Protein AF-A0A3D5SR08-F1 (afdb_monomer)

Mean predicted aligned error: 5.59 Å

Radius of gyration: 15.1 Å; Cα contacts (8 Å, |Δi|>4): 151; chains: 1; bounding box: 31×35×45 Å

Secondary structure (DSSP, 8-state):
------EEEEEESS--EEEE-TTS-EEEEEEEEEEEEE-STT--EEEEEEEEEEEETHHHHHHHHH--TT-EEEEE-

Nearest PDB structures (foldseek):
  3afp-assembly1_B-2  TM=9.102E-01  e=1.167E-06  Mycobacterium leprae TN
  2pnh-assembly1_A  TM=8.246E-01  e=6.857E-05  Escherichia coli K-12
  1txy-assembly1_A  TM=8.195E-01  e=8.088E-05  Escherichia coli
  4apv-assembly1_A-2  TM=8.151E-01  e=1.189E-04  Klebsiella pneumoniae
  2pnh-assembly1_B  TM=7.274E-01  e=4.928E-05  Escherichia coli K-12

Foldseek 3Di:
DDDDKDKDKAFWQFQWDWDADPVRKIKTKTKGWDWDFDDDDPPTDTDTDIDIDMDIHPVRVVSNVPDGGGDIDIDMD

Sequence (77 aa):
MSFAKVTVVGNLGADPELRYMPNGNPVTSFSICANERRGSGEDRTEKQLWFKANVFGNSAEAVATHLKKGDPVYLEG

Structure (mmCIF, N/CA/C/O backbone):
data_AF-A0A3D5SR08-F1
#
_entry.id   AF-A0A3D5SR08-F1
#
loop_
_atom_site.group_PDB
_atom_site.id
_atom_site.type_symbol
_atom_site.label_atom_id
_atom_site.label_alt_id
_atom_site.label_comp_id
_atom_site.label_asym_id
_atom_site.label_entity_id
_atom_site.label_seq_id
_atom_site.pdbx_PDB_ins_code
_atom_site.Cartn_x
_atom_site.Cartn_y
_atom_site.Cartn_z
_atom_site.occupancy
_atom_site.B_iso_or_equiv
_atom_site.auth_seq_id
_atom_site.auth_comp_id
_atom_site.auth_asym_id
_atom_site.auth_atom_id
_atom_site.pdbx_PDB_model_num
ATOM 1 N N . MET A 1 1 ? -6.064 26.112 -9.616 1.00 63.00 1 MET A N 1
ATOM 2 C CA . MET A 1 1 ? -5.951 24.864 -8.831 1.00 63.00 1 MET A CA 1
ATOM 3 C C . MET A 1 1 ? -5.133 23.887 -9.647 1.00 63.00 1 MET A C 1
ATOM 5 O O . MET A 1 1 ? -5.447 23.701 -10.815 1.00 63.00 1 MET A O 1
ATOM 9 N N . SER A 1 2 ? -4.062 23.348 -9.080 1.00 78.06 2 SER A N 1
ATOM 10 C CA . SER A 1 2 ? -3.247 22.301 -9.698 1.00 78.06 2 SER A CA 1
ATOM 11 C C . SER A 1 2 ? -3.811 20.934 -9.318 1.00 78.06 2 SER A C 1
ATOM 13 O O . SER A 1 2 ? -4.181 20.711 -8.168 1.00 78.06 2 SER A O 1
ATOM 15 N N . PHE A 1 3 ? -3.899 20.039 -10.296 1.00 87.81 3 PHE A N 1
ATOM 16 C CA . PHE A 1 3 ? -4.362 18.667 -10.127 1.00 87.81 3 PHE A CA 1
ATOM 17 C C . PHE A 1 3 ? -3.197 17.729 -10.428 1.00 87.81 3 PHE A C 1
ATOM 19 O O . PHE A 1 3 ? -2.544 17.874 -11.461 1.00 87.81 3 PHE A O 1
ATOM 26 N N . ALA A 1 4 ? -2.939 16.788 -9.527 1.00 89.56 4 ALA A N 1
ATOM 27 C CA . ALA A 1 4 ? -1.977 15.720 -9.727 1.00 89.56 4 ALA A CA 1
ATOM 28 C C . ALA A 1 4 ? -2.685 14.403 -9.433 1.00 89.56 4 ALA A C 1
ATOM 30 O O . ALA A 1 4 ? -3.341 14.283 -8.403 1.00 89.56 4 ALA A O 1
ATOM 31 N N . LYS A 1 5 ? -2.559 13.455 -10.359 1.00 91.94 5 LYS A N 1
ATOM 32 C CA . LYS A 1 5 ? -3.032 12.088 -10.192 1.00 91.94 5 LYS A CA 1
ATOM 33 C C . LYS A 1 5 ? -1.923 11.142 -10.607 1.00 91.94 5 LYS A C 1
ATOM 35 O O . LYS A 1 5 ? -1.341 11.316 -11.679 1.00 91.94 5 LYS A O 1
ATOM 40 N N . VAL A 1 6 ? -1.634 10.167 -9.765 1.00 91.31 6 VAL A N 1
ATOM 41 C CA . VAL A 1 6 ? -0.601 9.163 -9.975 1.00 91.31 6 VAL A CA 1
ATOM 42 C C . VAL A 1 6 ? -1.259 7.795 -9.958 1.00 91.31 6 VAL A C 1
ATOM 44 O O . VAL A 1 6 ? -1.951 7.431 -9.012 1.00 91.31 6 VAL A O 1
ATOM 47 N N . THR A 1 7 ? -1.012 7.027 -11.013 1.00 92.19 7 THR A N 1
ATOM 48 C CA . THR A 1 7 ? -1.436 5.632 -11.110 1.00 92.19 7 THR A CA 1
ATOM 49 C C . THR A 1 7 ? -0.199 4.746 -11.085 1.00 92.19 7 THR A C 1
ATOM 51 O O . THR A 1 7 ? 0.732 4.956 -11.865 1.00 92.19 7 THR A O 1
ATOM 54 N N . VAL A 1 8 ? -0.183 3.756 -10.196 1.00 91.31 8 VAL A N 1
ATOM 55 C CA . VAL A 1 8 ? 0.914 2.795 -10.044 1.00 91.31 8 VAL A CA 1
ATOM 56 C C . VAL A 1 8 ? 0.351 1.384 -10.115 1.00 91.31 8 VAL A C 1
ATOM 58 O O . VAL A 1 8 ? -0.616 1.055 -9.432 1.00 91.31 8 VAL A O 1
ATOM 61 N N . VAL A 1 9 ? 0.987 0.539 -10.922 1.00 91.75 9 VAL A N 1
ATOM 62 C CA . VAL A 1 9 ? 0.693 -0.894 -11.002 1.00 91.75 9 VAL A CA 1
ATOM 63 C C . VAL A 1 9 ? 1.979 -1.652 -10.735 1.00 91.75 9 VAL A C 1
ATOM 65 O O . VAL A 1 9 ? 3.009 -1.369 -11.346 1.00 91.75 9 VAL A O 1
ATOM 68 N N . GLY A 1 10 ? 1.931 -2.597 -9.807 1.00 92.50 10 GLY A N 1
ATOM 69 C CA . GLY A 1 10 ? 3.107 -3.358 -9.411 1.00 92.50 10 GLY A CA 1
ATOM 70 C C . GLY A 1 10 ? 2.775 -4.401 -8.362 1.00 92.50 10 GLY A C 1
ATOM 71 O O . GLY A 1 10 ? 1.624 -4.808 -8.227 1.00 92.50 10 GLY A O 1
ATOM 72 N N . ASN A 1 11 ? 3.781 -4.817 -7.604 1.00 94.06 11 ASN A N 1
ATOM 73 C CA . ASN A 1 11 ? 3.638 -5.817 -6.553 1.00 94.06 11 ASN A CA 1
ATOM 74 C C . ASN A 1 11 ? 4.072 -5.246 -5.207 1.00 94.06 11 ASN A C 1
ATOM 76 O O . ASN A 1 11 ? 4.985 -4.422 -5.133 1.00 94.06 11 ASN A O 1
ATOM 80 N N . LEU A 1 12 ? 3.456 -5.721 -4.129 1.00 93.69 12 LEU A N 1
ATOM 81 C CA . LEU A 1 12 ? 3.876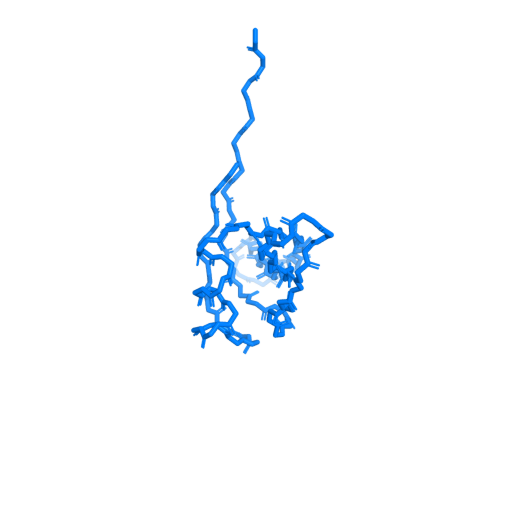 -5.392 -2.770 1.00 93.69 12 LEU A CA 1
ATOM 82 C C . LEU A 1 12 ? 5.290 -5.911 -2.497 1.00 93.69 12 LEU A C 1
ATOM 84 O O . LEU A 1 12 ? 5.556 -7.110 -2.552 1.00 93.69 12 LEU A O 1
ATOM 88 N N . GLY A 1 13 ? 6.211 -5.005 -2.181 1.00 92.00 13 GLY A N 1
ATOM 89 C CA . GLY A 1 13 ? 7.590 -5.361 -1.848 1.00 92.00 13 GLY A CA 1
ATOM 90 C C . GLY A 1 13 ? 7.765 -5.877 -0.417 1.00 92.00 13 GLY A C 1
ATOM 91 O O . GLY A 1 13 ? 8.723 -6.595 -0.127 1.00 92.00 13 GLY A O 1
ATOM 92 N N . ALA A 1 14 ? 6.824 -5.540 0.462 1.00 91.31 14 ALA A N 1
ATOM 93 C CA . ALA A 1 14 ? 6.752 -5.979 1.848 1.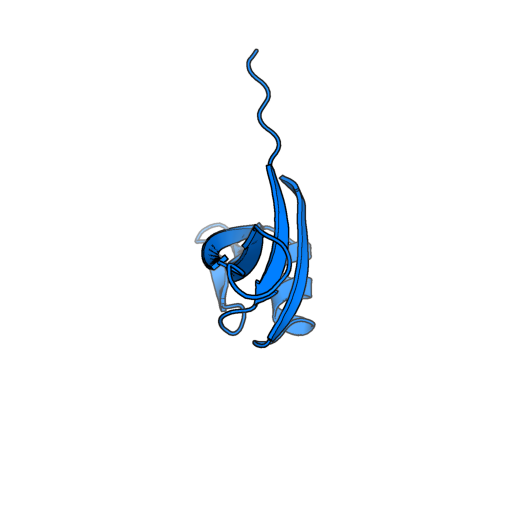00 91.31 14 ALA A CA 1
ATOM 94 C C . ALA A 1 14 ? 5.284 -6.124 2.266 1.00 91.31 14 ALA A C 1
ATOM 96 O O . ALA A 1 14 ? 4.399 -5.594 1.590 1.00 91.31 14 ALA A O 1
ATOM 97 N N . ASP A 1 15 ? 5.045 -6.837 3.363 1.00 92.19 15 ASP A N 1
ATOM 98 C CA . ASP A 1 15 ? 3.713 -6.949 3.947 1.00 92.19 15 ASP A CA 1
ATOM 99 C C . ASP A 1 15 ? 3.202 -5.567 4.397 1.00 92.19 15 ASP A C 1
ATOM 101 O O . ASP A 1 15 ? 3.993 -4.749 4.883 1.00 92.19 15 ASP A O 1
ATOM 105 N N . PRO A 1 16 ? 1.907 -5.270 4.199 1.00 93.06 16 PRO A N 1
ATOM 106 C CA . PRO A 1 16 ? 1.322 -4.004 4.616 1.00 93.06 16 PRO A CA 1
ATOM 107 C C . PRO A 1 16 ? 1.346 -3.846 6.141 1.00 93.06 16 PRO A C 1
ATOM 109 O O . PRO A 1 16 ? 0.919 -4.731 6.880 1.00 93.06 16 PRO A O 1
ATOM 112 N N . GLU A 1 17 ? 1.809 -2.691 6.619 1.00 93.19 17 GLU A N 1
ATOM 113 C CA . GLU A 1 17 ? 1.860 -2.378 8.049 1.00 93.19 17 GLU A CA 1
ATOM 114 C C . GLU A 1 17 ? 0.651 -1.524 8.444 1.00 93.19 17 GLU A C 1
ATOM 116 O O . GLU A 1 17 ? 0.568 -0.347 8.075 1.00 93.19 17 GLU A O 1
ATOM 121 N N . LEU A 1 18 ? -0.284 -2.113 9.199 1.00 93.25 18 LEU A N 1
ATOM 122 C CA . LEU A 1 18 ? -1.418 -1.403 9.790 1.00 93.25 18 LEU A CA 1
ATOM 123 C C . LEU A 1 18 ? -0.992 -0.698 11.078 1.00 93.25 18 LEU A C 1
ATOM 125 O O . LEU A 1 18 ? -0.495 -1.316 12.020 1.00 93.25 18 LEU A O 1
ATOM 129 N N . ARG A 1 19 ? -1.269 0.598 11.150 1.00 92.31 19 ARG A N 1
ATOM 130 C CA . ARG A 1 19 ? -1.058 1.435 12.324 1.00 92.31 19 ARG A CA 1
ATOM 131 C C . ARG A 1 19 ? -2.307 2.264 12.596 1.00 92.31 19 ARG A C 1
ATOM 133 O O . ARG A 1 19 ? -3.021 2.649 11.679 1.00 92.31 19 ARG A O 1
ATOM 140 N N . TYR A 1 20 ? -2.547 2.582 13.860 1.00 92.00 20 TYR A N 1
ATOM 141 C CA . TYR A 1 20 ? -3.599 3.513 14.258 1.00 92.00 20 TYR A CA 1
ATOM 142 C C . TYR A 1 20 ? -2.983 4.862 14.609 1.00 92.00 20 TYR A C 1
ATOM 144 O O . TYR A 1 20 ? -1.975 4.949 15.316 1.00 92.00 20 TYR A O 1
AT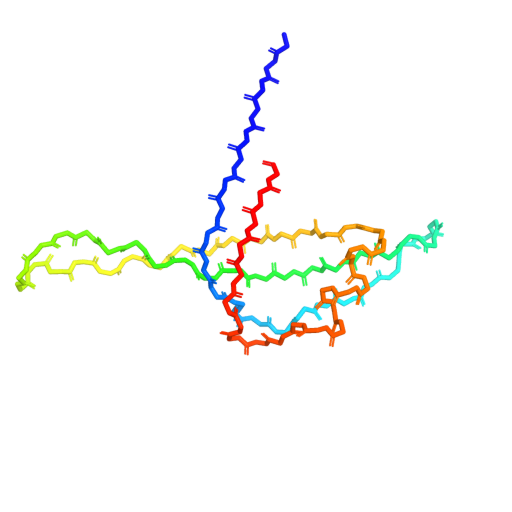OM 152 N N . MET A 1 21 ? -3.570 5.925 14.075 1.00 89.88 21 MET A N 1
ATOM 153 C CA . MET A 1 21 ? -3.195 7.293 14.405 1.00 89.88 21 MET A CA 1
ATOM 154 C C . MET A 1 21 ? -3.711 7.689 15.798 1.00 89.88 21 MET A C 1
ATOM 156 O O . MET A 1 21 ? -4.649 7.071 16.299 1.00 89.88 21 MET A O 1
ATOM 160 N N . PRO A 1 22 ? -3.170 8.757 16.419 1.00 88.44 22 PRO A N 1
ATOM 161 C CA . PRO A 1 22 ? -3.639 9.233 17.727 1.00 88.44 22 PRO A CA 1
ATOM 162 C C . PRO A 1 22 ? -5.127 9.610 17.767 1.00 88.44 22 PRO A C 1
ATOM 164 O O . PRO A 1 22 ? -5.743 9.593 18.824 1.00 88.44 22 PRO A O 1
ATOM 167 N N . ASN A 1 23 ? -5.706 9.948 16.614 1.00 88.44 23 ASN A N 1
ATOM 168 C CA . ASN A 1 23 ? -7.130 10.245 16.445 1.00 88.44 23 ASN A CA 1
ATOM 169 C C . ASN A 1 23 ? -8.001 8.987 16.236 1.00 88.44 23 ASN A C 1
ATOM 171 O O . ASN A 1 23 ? -9.192 9.123 15.983 1.00 88.44 23 ASN A O 1
ATOM 175 N N . GLY A 1 24 ? -7.421 7.784 16.305 1.00 86.50 24 GLY A N 1
ATOM 176 C CA . GLY A 1 24 ? -8.116 6.508 16.120 1.00 86.50 24 GLY A CA 1
ATOM 177 C C . GLY A 1 24 ? -8.256 6.049 14.667 1.00 86.50 24 GLY A C 1
ATOM 178 O O . GLY A 1 24 ? -8.720 4.935 14.441 1.00 86.50 24 GLY A O 1
ATOM 179 N N . ASN A 1 25 ? -7.832 6.843 13.676 1.00 91.12 25 ASN A N 1
ATOM 180 C CA . ASN A 1 25 ? -7.966 6.441 12.276 1.00 91.12 25 ASN A CA 1
ATOM 181 C C . ASN A 1 25 ? -6.926 5.374 11.890 1.00 91.12 25 ASN A C 1
ATOM 183 O O . ASN A 1 25 ? -5.729 5.574 12.140 1.00 91.12 25 ASN A O 1
ATOM 187 N N . PRO A 1 26 ? -7.346 4.277 11.232 1.00 93.19 26 PRO A N 1
ATOM 188 C CA . PRO A 1 26 ? -6.424 3.288 10.698 1.00 93.19 26 PRO A CA 1
ATOM 189 C C . PRO A 1 26 ? -5.675 3.848 9.484 1.00 93.19 26 PRO A C 1
ATOM 191 O O . PRO A 1 26 ? -6.240 4.533 8.623 1.00 93.19 26 PRO A O 1
ATOM 194 N N . VAL A 1 27 ? -4.386 3.533 9.416 1.00 94.31 27 VAL A N 1
ATOM 195 C CA . VAL A 1 27 ? -3.501 3.815 8.290 1.00 94.31 27 VAL A CA 1
ATOM 196 C C . VAL A 1 27 ? -2.684 2.578 7.973 1.00 94.31 27 VAL A C 1
ATOM 198 O O . VAL A 1 27 ? -2.142 1.938 8.866 1.00 94.31 27 VAL A O 1
ATOM 201 N N . THR A 1 28 ? -2.589 2.230 6.698 1.00 94.94 28 THR A N 1
ATOM 202 C CA . THR A 1 28 ? -1.775 1.107 6.241 1.00 94.94 28 THR A CA 1
ATOM 203 C C . THR A 1 28 ? -0.702 1.609 5.305 1.00 94.94 28 THR A C 1
ATOM 205 O O . THR A 1 28 ? -1.005 2.249 4.297 1.00 94.94 28 THR A O 1
ATOM 208 N N . SER A 1 29 ? 0.547 1.333 5.665 1.00 93.62 29 SER A N 1
ATOM 209 C CA . SER A 1 29 ? 1.727 1.760 4.913 1.00 93.62 29 SER A CA 1
ATOM 210 C C . SER A 1 29 ? 2.321 0.565 4.185 1.00 93.62 29 SER A C 1
ATOM 212 O O . SER A 1 29 ? 2.490 -0.502 4.774 1.00 93.62 29 SER A O 1
ATOM 214 N N . PHE A 1 30 ? 2.663 0.731 2.911 1.00 94.06 30 PHE A N 1
ATOM 215 C CA . PHE A 1 30 ? 3.294 -0.331 2.133 1.00 94.06 30 PHE A CA 1
ATOM 216 C C . PHE A 1 30 ? 4.182 0.211 1.016 1.00 94.06 30 PHE A C 1
ATOM 218 O O . PHE A 1 30 ? 4.119 1.383 0.636 1.00 94.06 30 PHE A O 1
ATOM 225 N N . SER A 1 31 ? 5.052 -0.665 0.511 1.00 94.06 31 SER A N 1
ATOM 226 C CA . SER A 1 31 ? 5.951 -0.370 -0.606 1.00 94.06 31 SER A CA 1
ATOM 227 C C . SER A 1 31 ? 5.562 -1.192 -1.826 1.00 94.06 31 SER A C 1
ATOM 229 O O . SER A 1 31 ? 5.269 -2.379 -1.705 1.00 94.06 31 SER A O 1
ATOM 231 N N . ILE A 1 32 ? 5.590 -0.567 -2.996 1.00 93.88 32 ILE A N 1
ATOM 232 C CA . ILE A 1 32 ? 5.201 -1.153 -4.275 1.00 93.88 32 ILE A CA 1
ATOM 233 C C . ILE A 1 32 ? 6.434 -1.157 -5.166 1.00 93.88 32 ILE A C 1
ATOM 235 O O . ILE A 1 32 ? 7.060 -0.114 -5.363 1.00 93.88 32 ILE A O 1
ATOM 239 N N . CYS A 1 33 ? 6.768 -2.320 -5.704 1.00 93.12 33 CYS A N 1
ATOM 240 C CA . CYS A 1 33 ? 7.764 -2.461 -6.748 1.00 93.12 33 CYS A CA 1
ATOM 241 C C . CYS A 1 33 ? 7.046 -2.496 -8.099 1.00 93.12 33 CYS A C 1
ATOM 243 O O . CYS A 1 33 ? 6.240 -3.393 -8.360 1.00 93.12 33 CYS A O 1
ATOM 245 N N . ALA A 1 34 ? 7.323 -1.505 -8.941 1.00 90.25 34 ALA A N 1
ATOM 246 C CA . ALA A 1 34 ? 6.879 -1.458 -10.324 1.00 90.25 34 ALA A CA 1
ATOM 247 C C . ALA A 1 34 ? 8.099 -1.606 -11.234 1.00 90.25 34 ALA A C 1
ATOM 249 O O . ALA A 1 34 ? 9.072 -0.859 -11.124 1.00 90.25 34 ALA A O 1
ATOM 250 N N . ASN A 1 35 ? 8.045 -2.573 -12.144 1.00 86.38 35 ASN A N 1
ATOM 251 C CA . ASN A 1 35 ? 9.132 -2.826 -13.079 1.00 86.38 35 ASN A CA 1
ATOM 252 C C . ASN A 1 35 ? 8.834 -2.107 -14.390 1.00 86.38 35 ASN A C 1
ATOM 254 O O . ASN A 1 35 ? 7.907 -2.474 -15.112 1.00 86.38 35 ASN A O 1
ATOM 258 N N . GLU A 1 36 ? 9.632 -1.095 -14.716 1.00 78.38 36 GLU A N 1
ATOM 259 C CA . GLU A 1 36 ? 9.619 -0.506 -16.047 1.00 78.38 36 GLU A CA 1
ATOM 260 C C . GLU A 1 36 ? 10.521 -1.349 -16.951 1.00 78.38 36 GLU A C 1
ATOM 262 O O . GLU A 1 36 ? 11.733 -1.449 -16.738 1.00 78.38 36 GLU A O 1
ATOM 267 N N . ARG A 1 37 ? 9.918 -1.970 -17.967 1.00 73.44 37 ARG A N 1
ATOM 268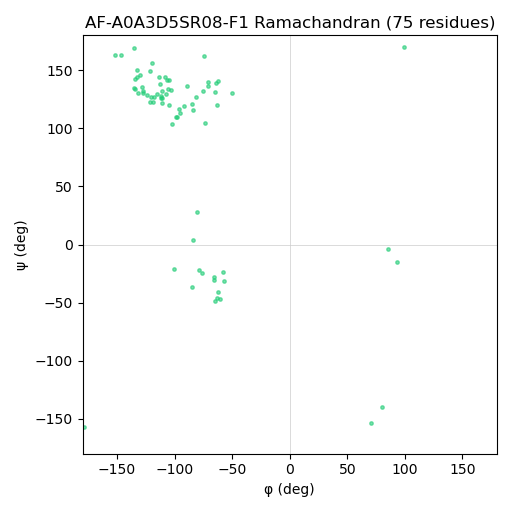 C CA . ARG A 1 37 ? 10.638 -2.744 -18.976 1.00 73.44 37 ARG A CA 1
ATOM 269 C C . ARG A 1 37 ? 10.741 -1.908 -20.243 1.00 73.44 37 ARG A C 1
ATOM 271 O O . ARG A 1 37 ? 9.755 -1.762 -20.963 1.00 73.44 37 ARG A O 1
ATOM 278 N N . ARG A 1 38 ? 11.922 -1.344 -20.506 1.00 69.69 38 ARG A N 1
ATOM 279 C CA . ARG A 1 38 ? 12.209 -0.613 -21.750 1.00 69.69 38 ARG A CA 1
ATOM 280 C C . ARG A 1 38 ? 13.087 -1.449 -22.675 1.00 69.69 38 ARG A C 1
ATOM 282 O O . ARG A 1 38 ? 14.010 -2.120 -22.222 1.00 69.69 38 ARG A O 1
ATOM 289 N N . GLY A 1 39 ? 12.803 -1.361 -23.974 1.00 70.06 39 GLY A N 1
ATOM 290 C CA . GLY A 1 39 ? 13.544 -2.051 -25.032 1.00 70.06 39 GLY A CA 1
ATOM 291 C C . GLY A 1 39 ? 12.873 -3.336 -25.529 1.00 70.06 39 GLY A C 1
ATOM 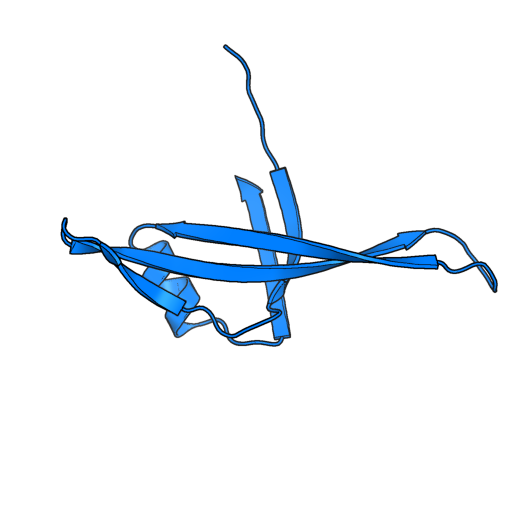292 O O . GLY A 1 39 ? 11.899 -3.825 -24.951 1.00 70.06 39 GLY A O 1
ATOM 293 N N . SER A 1 40 ? 13.404 -3.870 -26.627 1.00 71.31 40 SER A N 1
ATOM 294 C CA . SER A 1 40 ? 13.014 -5.139 -27.251 1.00 71.31 40 SER A CA 1
ATOM 295 C C . SER A 1 40 ? 14.286 -5.931 -27.567 1.00 71.31 40 SER A C 1
ATOM 297 O O . SER A 1 40 ? 15.291 -5.324 -27.922 1.00 71.31 40 SER A O 1
ATOM 299 N N . GLY A 1 41 ? 14.261 -7.260 -27.446 1.00 71.88 41 GLY A N 1
ATOM 300 C CA . GLY A 1 41 ? 15.437 -8.105 -27.705 1.00 71.88 41 GLY A CA 1
ATOM 301 C C . GLY A 1 41 ? 16.446 -8.156 -26.547 1.00 71.88 41 GLY A C 1
ATOM 302 O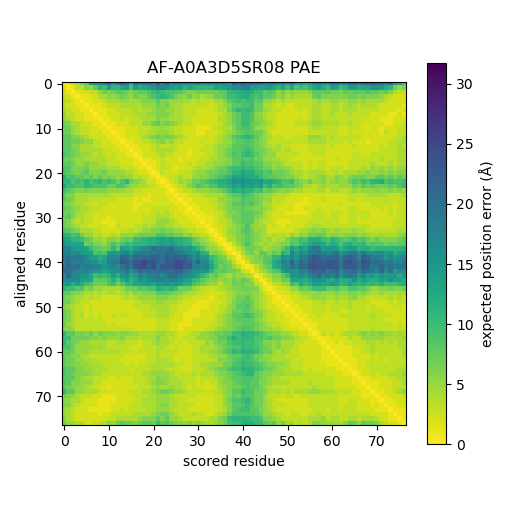 O . GLY A 1 41 ? 16.041 -8.261 -25.390 1.00 71.88 41 GLY A O 1
ATOM 303 N N . GLU A 1 42 ? 17.742 -8.138 -26.874 1.00 67.00 42 GLU A N 1
ATOM 304 C CA . GLU A 1 42 ? 18.873 -8.302 -25.939 1.00 67.00 42 GLU A CA 1
ATOM 305 C C . GLU A 1 42 ? 19.159 -7.035 -25.104 1.00 67.00 42 GLU A C 1
ATOM 307 O O . GLU A 1 42 ? 19.589 -7.134 -23.960 1.00 67.00 42 GLU A O 1
ATOM 312 N N . ASP A 1 43 ? 18.774 -5.849 -25.592 1.00 64.94 43 ASP A N 1
ATOM 313 C CA . ASP A 1 43 ? 18.903 -4.553 -24.896 1.00 64.94 43 ASP A CA 1
ATOM 314 C C . ASP A 1 43 ? 17.796 -4.287 -23.856 1.00 64.94 43 ASP A C 1
ATOM 316 O O . ASP A 1 43 ? 17.397 -3.146 -23.586 1.00 64.94 43 ASP A O 1
ATOM 320 N N . ARG A 1 44 ? 17.227 -5.350 -23.282 1.00 70.38 44 ARG A N 1
ATOM 321 C CA . ARG A 1 44 ? 16.095 -5.238 -22.364 1.00 70.38 44 ARG A CA 1
ATOM 322 C C . ARG A 1 44 ? 16.571 -4.690 -21.026 1.00 70.38 44 ARG A C 1
ATOM 324 O O . ARG A 1 44 ? 17.157 -5.400 -20.217 1.00 70.38 44 ARG A O 1
ATOM 331 N N . THR A 1 45 ? 16.278 -3.419 -20.780 1.00 68.62 45 THR A N 1
ATOM 332 C CA . THR A 1 45 ? 16.615 -2.772 -19.515 1.00 68.62 45 THR A CA 1
ATOM 333 C C . THR A 1 45 ? 15.438 -2.905 -18.559 1.00 68.62 45 THR A C 1
ATOM 335 O O . THR A 1 45 ? 14.334 -2.426 -18.835 1.00 68.62 45 THR A O 1
ATOM 338 N N . GLU A 1 46 ? 15.675 -3.565 -17.428 1.00 77.88 46 GLU A N 1
ATOM 339 C CA . GLU A 1 46 ? 14.716 -3.677 -16.332 1.00 77.88 46 GLU A CA 1
ATOM 340 C C . GLU A 1 46 ? 15.059 -2.644 -15.264 1.00 77.88 46 GLU A C 1
ATOM 342 O O . GLU A 1 46 ? 16.075 -2.744 -14.575 1.00 77.88 46 GLU A O 1
ATOM 347 N N . LYS A 1 47 ? 14.207 -1.626 -15.132 1.00 82.19 47 LYS A N 1
ATOM 348 C CA . LYS A 1 47 ? 14.339 -0.620 -14.082 1.00 82.19 47 LYS A CA 1
ATOM 349 C C . LYS A 1 47 ? 13.291 -0.878 -13.012 1.00 82.19 47 LYS A C 1
ATOM 351 O O . LYS A 1 47 ? 12.093 -0.832 -13.280 1.00 82.19 47 LYS A O 1
ATOM 356 N N . GLN A 1 48 ? 13.754 -1.124 -11.792 1.00 87.94 48 GLN A N 1
ATOM 357 C CA . GLN A 1 48 ? 12.886 -1.270 -10.628 1.00 87.94 48 GLN A CA 1
ATOM 358 C C . GLN A 1 48 ? 12.580 0.112 -10.051 1.00 87.94 48 GLN A C 1
ATOM 360 O O . GLN A 1 48 ? 13.489 0.857 -9.676 1.00 87.94 48 GLN A O 1
ATOM 365 N N . LEU A 1 49 ? 11.300 0.460 -9.993 1.00 90.56 49 LEU A N 1
ATOM 366 C CA . LEU A 1 49 ? 10.794 1.669 -9.362 1.00 90.56 49 LEU A CA 1
ATOM 367 C C . LEU A 1 49 ? 10.099 1.282 -8.063 1.00 90.56 49 LEU A C 1
ATOM 369 O O . LEU A 1 49 ? 9.244 0.400 -8.040 1.00 90.56 49 LEU A O 1
ATOM 373 N N . TRP A 1 50 ? 10.465 1.965 -6.985 1.00 92.06 50 TRP A N 1
ATOM 374 C CA . TRP A 1 50 ? 9.910 1.725 -5.663 1.00 92.06 50 TRP A CA 1
ATOM 375 C C . TRP A 1 50 ? 9.055 2.910 -5.247 1.00 92.06 50 TRP A C 1
ATOM 377 O O . TRP A 1 50 ? 9.539 4.038 -5.163 1.00 92.06 50 TRP A O 1
ATOM 387 N N . PHE A 1 51 ? 7.788 2.639 -4.962 1.00 92.06 51 PHE A N 1
ATOM 388 C CA . PHE A 1 51 ? 6.829 3.622 -4.478 1.00 92.06 51 PHE A CA 1
ATOM 389 C C . PHE A 1 51 ? 6.433 3.279 -3.049 1.00 92.06 51 PHE A C 1
ATOM 391 O O . PHE A 1 51 ? 6.308 2.107 -2.703 1.00 92.06 51 PHE A O 1
ATOM 398 N N . LYS A 1 52 ? 6.218 4.295 -2.215 1.00 92.69 52 LYS A N 1
ATOM 399 C CA . LYS A 1 52 ? 5.606 4.133 -0.894 1.00 92.69 52 LYS A CA 1
ATOM 400 C C . LYS A 1 52 ? 4.234 4.781 -0.912 1.00 92.69 52 LYS A C 1
ATOM 402 O O . LYS A 1 52 ? 4.112 5.920 -1.358 1.00 92.69 52 LYS A O 1
ATOM 407 N N . ALA A 1 53 ? 3.235 4.060 -0.423 1.00 91.69 53 ALA A N 1
ATOM 408 C CA . ALA A 1 53 ? 1.864 4.534 -0.349 1.00 91.69 53 ALA A CA 1
ATOM 409 C C . ALA A 1 53 ? 1.299 4.323 1.057 1.00 91.69 53 ALA A C 1
ATOM 411 O O . ALA A 1 53 ? 1.627 3.343 1.729 1.00 91.69 53 ALA A O 1
ATOM 412 N N . ASN A 1 54 ? 0.440 5.256 1.468 1.00 92.94 54 ASN A N 1
ATOM 413 C CA . ASN A 1 54 ? -0.302 5.199 2.719 1.00 92.94 54 ASN A CA 1
ATOM 414 C C . ASN A 1 54 ? -1.792 5.243 2.391 1.00 92.94 54 ASN A C 1
ATOM 416 O O . ASN A 1 54 ? -2.256 6.186 1.748 1.00 92.94 54 ASN A O 1
ATOM 420 N N . VAL A 1 55 ? -2.533 4.236 2.837 1.00 92.62 55 VAL A N 1
ATOM 421 C CA . VAL A 1 55 ? -3.991 4.155 2.690 1.00 92.62 55 VAL A CA 1
ATOM 422 C C . VAL A 1 55 ? -4.629 4.417 4.047 1.00 92.62 55 VAL A C 1
ATOM 424 O O . VAL A 1 55 ? -4.107 3.979 5.067 1.00 92.62 55 VAL A O 1
ATOM 427 N N . PHE A 1 56 ? -5.746 5.140 4.066 1.00 92.06 56 PHE A N 1
ATOM 428 C CA . PHE A 1 56 ? -6.404 5.623 5.281 1.00 92.06 56 PHE A CA 1
ATOM 429 C C . PHE A 1 56 ? -7.834 5.074 5.389 1.00 92.06 56 PHE A C 1
ATOM 431 O O . PHE A 1 56 ? -8.464 4.765 4.374 1.00 92.06 56 PHE A O 1
ATOM 438 N N . GLY A 1 57 ? -8.365 5.008 6.613 1.00 89.69 57 GLY A N 1
ATOM 439 C CA . GLY A 1 57 ? -9.762 4.644 6.881 1.00 89.69 57 GLY A CA 1
ATOM 440 C C . GLY A 1 57 ? -10.060 3.165 6.618 1.00 89.69 57 GLY A C 1
ATOM 441 O O . GLY A 1 57 ? -9.161 2.333 6.669 1.00 89.69 57 GLY A O 1
ATOM 442 N N . ASN A 1 58 ? -11.311 2.832 6.297 1.00 88.56 58 ASN A N 1
ATOM 443 C CA . ASN A 1 58 ? -11.744 1.436 6.112 1.00 88.56 58 ASN A CA 1
ATOM 444 C C . ASN A 1 58 ? -10.927 0.685 5.042 1.00 88.56 58 ASN A C 1
ATOM 446 O O . ASN A 1 58 ? -10.701 -0.518 5.152 1.00 88.56 58 ASN A O 1
ATOM 450 N N . SER A 1 59 ? -10.442 1.394 4.014 1.00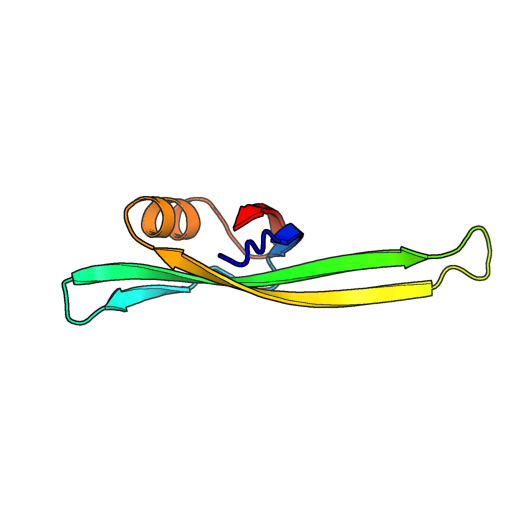 88.25 59 SER A N 1
ATOM 451 C CA . SER A 1 59 ? -9.578 0.806 2.986 1.00 88.25 59 SER A CA 1
ATOM 452 C C . SER A 1 59 ? -8.228 0.355 3.548 1.00 88.25 59 SER A C 1
ATOM 454 O O . SER A 1 59 ? -7.643 -0.587 3.025 1.00 88.25 59 SER A O 1
ATOM 456 N N . ALA A 1 60 ? -7.734 0.990 4.615 1.00 90.94 60 ALA A N 1
ATOM 457 C CA . ALA A 1 60 ? -6.500 0.591 5.283 1.00 90.94 60 ALA A CA 1
ATOM 458 C C . ALA A 1 60 ? -6.649 -0.802 5.914 1.00 90.94 60 ALA A C 1
ATOM 460 O O . ALA A 1 60 ? -5.834 -1.684 5.665 1.00 90.94 60 ALA A O 1
ATOM 461 N N . GLU A 1 61 ? -7.733 -1.035 6.655 1.00 88.56 61 GLU A N 1
ATOM 462 C CA . GLU A 1 61 ? -8.003 -2.334 7.286 1.00 88.56 61 GLU A CA 1
ATOM 463 C C . GLU A 1 61 ? -8.171 -3.450 6.249 1.00 88.56 61 GLU A C 1
ATOM 465 O O . GLU A 1 61 ? -7.631 -4.547 6.416 1.00 88.56 61 GLU A O 1
ATOM 470 N N . ALA A 1 62 ? -8.859 -3.154 5.141 1.00 90.94 62 ALA A N 1
ATOM 471 C CA . ALA A 1 62 ? -9.023 -4.094 4.038 1.00 90.94 62 ALA A CA 1
ATOM 472 C C . ALA A 1 62 ? -7.675 -4.454 3.389 1.00 90.94 62 ALA A C 1
ATOM 474 O O . ALA A 1 62 ? -7.387 -5.633 3.188 1.00 90.94 62 ALA A O 1
ATOM 475 N N . VAL A 1 63 ? -6.825 -3.460 3.106 1.00 90.69 63 VAL A N 1
ATOM 476 C CA . VAL A 1 63 ? -5.481 -3.671 2.540 1.00 90.69 63 VAL A CA 1
ATOM 477 C C . VAL A 1 63 ? -4.632 -4.523 3.481 1.00 90.69 63 VAL A C 1
ATOM 479 O O . VAL A 1 63 ? -4.037 -5.497 3.035 1.00 90.69 63 VAL A O 1
ATOM 482 N N . ALA A 1 64 ? -4.615 -4.212 4.776 1.00 90.25 64 ALA A N 1
ATOM 483 C CA . ALA A 1 64 ? -3.836 -4.964 5.756 1.00 90.25 64 ALA A CA 1
ATOM 484 C C . ALA A 1 64 ? -4.317 -6.414 5.947 1.00 90.25 64 ALA A C 1
ATOM 486 O O . ALA A 1 64 ? -3.516 -7.291 6.253 1.00 90.25 64 ALA A O 1
ATOM 487 N N . THR A 1 65 ? -5.617 -6.670 5.774 1.00 91.12 65 THR A N 1
ATOM 488 C CA . THR A 1 65 ? -6.209 -8.005 5.971 1.00 91.12 65 THR A CA 1
ATOM 489 C C . THR A 1 65 ? -6.088 -8.885 4.728 1.00 91.12 65 THR A C 1
ATOM 491 O O . THR A 1 65 ? -5.906 -10.097 4.841 1.00 91.12 65 THR A O 1
ATOM 494 N N . HIS A 1 66 ? -6.222 -8.299 3.535 1.00 90.62 66 HIS A N 1
ATOM 495 C CA . HIS A 1 66 ? -6.329 -9.056 2.287 1.00 90.62 66 HIS A CA 1
ATOM 496 C C . HIS A 1 66 ? -5.036 -9.130 1.478 1.00 90.62 66 HIS A C 1
ATOM 498 O O . HIS A 1 66 ? -4.918 -10.032 0.650 1.00 90.62 66 HIS A O 1
ATOM 504 N N . LEU A 1 67 ? -4.093 -8.209 1.687 1.00 92.56 67 LEU A N 1
ATOM 505 C CA . LEU A 1 67 ? -2.863 -8.142 0.907 1.00 92.56 67 LEU A CA 1
ATOM 506 C C . LEU A 1 67 ? -1.651 -8.573 1.731 1.00 92.56 67 LEU A C 1
ATOM 508 O O . LEU A 1 67 ? -1.536 -8.279 2.917 1.00 92.56 67 LEU A O 1
ATOM 512 N N . LYS A 1 68 ? -0.715 -9.240 1.064 1.00 93.12 68 LYS A N 1
ATOM 513 C CA . LYS A 1 68 ? 0.572 -9.688 1.606 1.00 93.12 68 LYS A CA 1
ATOM 514 C C . LYS A 1 68 ? 1.692 -9.375 0.622 1.00 93.12 68 LYS A C 1
ATOM 516 O O . LYS A 1 68 ? 1.464 -9.016 -0.538 1.00 93.12 68 LYS A O 1
ATOM 521 N N . LYS A 1 69 ? 2.934 -9.525 1.075 1.00 92.75 69 LYS A N 1
ATOM 522 C CA . LYS A 1 69 ? 4.113 -9.370 0.222 1.00 92.75 69 LYS A CA 1
ATOM 523 C C . LYS A 1 69 ? 3.977 -10.203 -1.059 1.00 92.75 69 LYS A C 1
ATOM 525 O O . LYS A 1 69 ? 3.721 -11.404 -1.017 1.00 92.75 69 LYS A O 1
ATOM 530 N N . GLY A 1 70 ? 4.229 -9.562 -2.196 1.00 91.62 70 GLY A N 1
ATOM 531 C CA . GLY A 1 70 ? 4.191 -10.167 -3.524 1.00 91.62 70 GLY A CA 1
ATOM 532 C C . GLY A 1 70 ? 2.851 -10.041 -4.247 1.00 91.62 70 GLY A C 1
ATOM 533 O O . GLY A 1 70 ? 2.838 -10.214 -5.468 1.00 91.62 70 GLY A O 1
ATOM 534 N N . ASP A 1 71 ? 1.760 -9.684 -3.560 1.00 93.88 71 ASP A N 1
ATOM 535 C CA . ASP A 1 71 ? 0.469 -9.525 -4.230 1.00 93.88 71 ASP A CA 1
ATOM 536 C C . ASP A 1 71 ? 0.511 -8.376 -5.253 1.00 93.88 71 ASP A C 1
ATOM 538 O O . ASP A 1 71 ? 1.114 -7.325 -4.987 1.00 93.88 71 ASP A O 1
ATOM 542 N N . PRO A 1 72 ? -0.101 -8.567 -6.436 1.00 92.12 72 PRO A N 1
ATOM 543 C CA . PRO A 1 72 ? -0.237 -7.517 -7.430 1.00 92.12 72 PRO A CA 1
ATOM 544 C C . PRO A 1 72 ? -1.254 -6.476 -6.958 1.00 92.12 72 PRO A C 1
ATOM 546 O O . PRO A 1 72 ? -2.336 -6.809 -6.477 1.00 92.12 72 PRO A O 1
ATOM 549 N N . VAL A 1 73 ? -0.918 -5.202 -7.130 1.00 92.00 73 VAL A N 1
ATOM 550 C CA . VAL 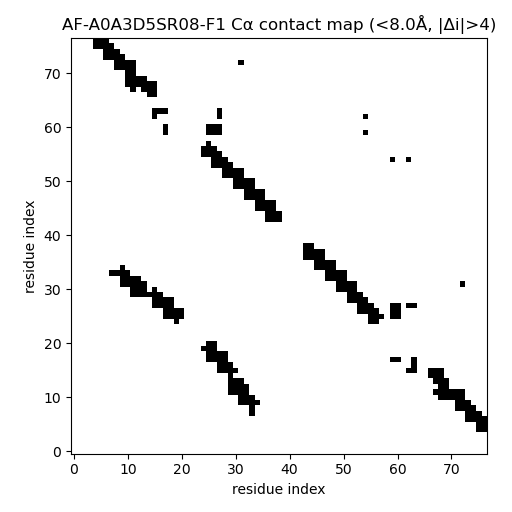A 1 73 ? -1.729 -4.071 -6.682 1.00 92.00 73 VAL A CA 1
ATOM 551 C C . VAL A 1 73 ? -1.847 -3.010 -7.772 1.00 92.00 73 VAL A C 1
ATOM 553 O O . VAL A 1 73 ? -0.895 -2.719 -8.501 1.00 92.00 73 VAL A O 1
ATOM 556 N N . TYR A 1 74 ? -3.037 -2.419 -7.854 1.00 92.62 74 TYR A N 1
ATOM 557 C CA . TYR A 1 74 ? -3.331 -1.207 -8.612 1.00 92.62 74 TYR A CA 1
ATOM 558 C C . TYR A 1 74 ? -3.619 -0.090 -7.611 1.00 92.62 74 TYR A C 1
ATOM 560 O O . TYR A 1 74 ? -4.474 -0.255 -6.740 1.00 92.62 74 TYR A O 1
ATOM 568 N N . LEU A 1 75 ? -2.917 1.033 -7.730 1.00 90.06 75 LEU A N 1
ATOM 569 C CA . LEU A 1 75 ? -3.093 2.192 -6.865 1.00 90.06 75 LEU A CA 1
ATOM 570 C C . LEU A 1 75 ? -3.299 3.449 -7.706 1.00 90.06 75 LEU A C 1
ATOM 572 O O . LEU A 1 75 ? -2.574 3.684 -8.669 1.00 90.06 7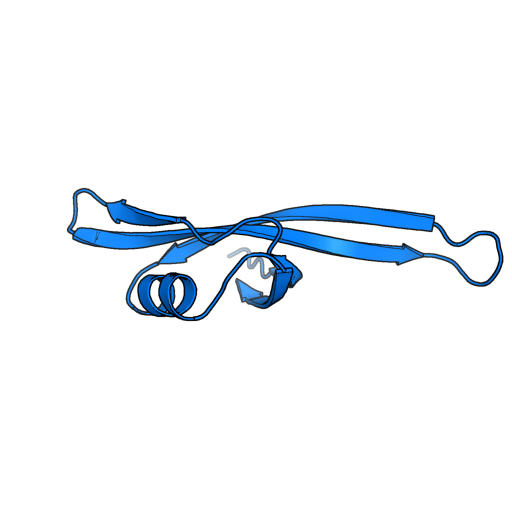5 LEU A O 1
ATOM 576 N N . GLU A 1 76 ? -4.274 4.261 -7.317 1.00 92.12 76 GLU A N 1
ATOM 577 C CA . GLU A 1 76 ? -4.564 5.564 -7.911 1.00 92.12 76 GLU A CA 1
ATOM 578 C C . GLU A 1 76 ? -4.803 6.578 -6.789 1.00 92.12 76 GLU A C 1
ATOM 580 O O . GLU A 1 76 ? -5.510 6.266 -5.827 1.00 92.12 76 GLU A O 1
ATOM 585 N N . GLY A 1 77 ? -4.213 7.770 -6.906 1.00 87.31 77 GLY A N 1
ATOM 586 C CA . GLY A 1 77 ? -4.373 8.860 -5.940 1.00 87.31 77 GLY A CA 1
ATOM 587 C C . GLY A 1 77 ? -3.726 10.162 -6.372 1.00 87.31 77 GLY A C 1
ATOM 588 O O . GLY A 1 77 ? -3.162 10.204 -7.488 1.00 87.31 77 GLY A O 1
#

pLDDT: mean 87.91, std 8.08, range [63.0, 94.94]

Solvent-accessible surface area (backbone atoms only — not comparable to full-atom values): 4482 Å² total; per-residue (Å²): 136,90,86,79,78,51,77,49,64,33,24,26,71,40,58,44,46,71,47,70,45,100,87,67,48,38,32,20,40,38,36,35,41,25,75,49,75,46,74,71,79,90,68,54,44,77,45,83,42,80,45,78,51,76,38,60,43,74,60,9,56,51,46,42,74,75,45,46,55,61,42,76,48,81,45,76,85